Protein AF-A0A4U1IUY9-F1 (afdb_monomer_lite)

Foldseek 3Di:
DDDDDDDDPPPPPPPPQPQVDPAQWDDPFQKIWGWQPDPCSPHPIDIDIHGQDPQQHHWDDQDGRAIDGAGPPWAWDDPQQLWDDDWQKTKDWDDCVSPPPPTTITIHIDRLVVVPFGWDDPPSHIDTD

Secondary structure (DSSP, 8-state):
-------SSSSGGGS--------SEEEETTEEEEES-SS-TTSS--EEEEE--TT--EEEEEETTEEEEEPSS--EE-TT---EEETTEEEEEPPTTTS-TTS-EEEEEEEGGGGT--EEE-SS-EEE-

Radius of gyration: 22.85 Å; chains: 1; bounding box: 76×24×63 Å

Structure (mmCIF, N/CA/C/O backbone):
data_AF-A0A4U1IUY9-F1
#
_entry.id   AF-A0A4U1IUY9-F1
#
loop_
_atom_site.group_PDB
_atom_site.id
_atom_site.type_symbol
_atom_site.label_atom_id
_atom_site.label_alt_id
_atom_site.label_comp_id
_atom_site.label_asym_id
_atom_site.label_entity_id
_atom_site.label_seq_id
_atom_site.pdbx_PDB_ins_code
_atom_site.Cartn_x
_atom_site.Cartn_y
_atom_site.Cartn_z
_atom_site.occupancy
_atom_site.B_iso_or_equiv
_atom_site.auth_seq_id
_atom_site.auth_comp_id
_atom_site.auth_asym_id
_atom_site.auth_atom_id
_atom_site.pdbx_PDB_model_num
ATOM 1 N N . MET A 1 1 ? 58.065 5.344 -44.200 1.00 44.62 1 MET A N 1
ATOM 2 C CA . MET A 1 1 ? 57.766 4.434 -43.071 1.00 44.62 1 MET A CA 1
ATOM 3 C C . MET A 1 1 ? 57.147 5.273 -41.967 1.00 44.62 1 MET A C 1
ATOM 5 O O . MET A 1 1 ? 57.790 6.211 -41.532 1.00 44.62 1 MET A O 1
ATOM 9 N N . GLY A 1 2 ? 55.901 5.008 -41.582 1.00 42.69 2 GLY A N 1
ATOM 10 C CA . GLY A 1 2 ? 55.206 5.775 -40.543 1.00 42.69 2 GLY A CA 1
ATOM 11 C C . GLY A 1 2 ? 53.744 5.359 -40.495 1.00 42.69 2 GLY A C 1
ATOM 12 O O . GLY A 1 2 ? 52.898 6.009 -41.098 1.00 42.69 2 GLY A O 1
ATOM 13 N N . LYS A 1 3 ? 53.472 4.191 -39.903 1.00 48.53 3 LYS A N 1
ATOM 14 C CA . LYS A 1 3 ? 52.115 3.650 -39.790 1.00 48.53 3 LYS A CA 1
ATOM 15 C C . LYS A 1 3 ? 51.424 4.281 -38.583 1.00 48.53 3 LYS A C 1
ATOM 17 O O . LYS A 1 3 ? 51.933 4.240 -37.469 1.00 48.53 3 LYS A O 1
ATOM 22 N N . ILE A 1 4 ? 50.276 4.869 -38.882 1.00 53.94 4 ILE A N 1
ATOM 23 C CA . ILE A 1 4 ? 49.302 5.515 -38.010 1.00 53.94 4 ILE A CA 1
ATOM 24 C C . ILE A 1 4 ? 48.823 4.506 -36.953 1.00 53.94 4 ILE A C 1
ATOM 26 O O . ILE A 1 4 ? 48.218 3.497 -37.301 1.00 53.94 4 ILE A O 1
ATOM 30 N N . PHE A 1 5 ? 49.086 4.775 -35.673 1.00 52.09 5 PHE A N 1
ATOM 31 C CA . PHE A 1 5 ? 48.517 4.047 -34.533 1.00 52.09 5 PHE A CA 1
ATOM 32 C C . PHE A 1 5 ? 47.788 5.048 -33.635 1.00 52.09 5 PHE A C 1
ATOM 34 O O . PHE A 1 5 ? 48.358 5.586 -32.694 1.00 52.09 5 PHE A O 1
ATOM 41 N N . LEU A 1 6 ? 46.534 5.350 -33.968 1.00 51.47 6 LEU A N 1
ATOM 42 C CA . LEU A 1 6 ? 45.667 6.243 -33.191 1.00 51.47 6 LEU A CA 1
ATOM 43 C C . LEU A 1 6 ? 44.203 5.905 -33.511 1.00 51.47 6 LEU A C 1
ATOM 45 O O . LEU A 1 6 ? 43.507 6.672 -34.161 1.00 51.47 6 LEU A O 1
ATOM 49 N N . ALA A 1 7 ? 43.748 4.698 -33.157 1.00 51.44 7 ALA A N 1
ATOM 50 C CA . ALA A 1 7 ? 42.360 4.298 -33.437 1.00 51.44 7 ALA A CA 1
ATOM 51 C C . ALA A 1 7 ? 41.780 3.214 -32.506 1.00 51.44 7 ALA A C 1
ATOM 53 O O . ALA A 1 7 ? 40.806 2.571 -32.875 1.00 51.44 7 ALA A O 1
ATOM 54 N N . ALA A 1 8 ? 42.348 2.973 -31.318 1.00 50.72 8 ALA A N 1
ATOM 55 C CA . ALA A 1 8 ? 41.888 1.870 -30.455 1.00 50.72 8 ALA A CA 1
ATOM 56 C C . ALA A 1 8 ? 41.284 2.294 -29.103 1.00 50.72 8 ALA A C 1
ATOM 58 O O . ALA A 1 8 ? 40.791 1.441 -28.376 1.00 50.72 8 ALA A O 1
ATOM 59 N N . ALA A 1 9 ? 41.283 3.584 -28.749 1.00 49.47 9 ALA A N 1
ATOM 60 C CA . ALA A 1 9 ? 40.832 4.024 -27.421 1.00 49.47 9 ALA A CA 1
ATOM 61 C C . ALA A 1 9 ? 39.372 4.520 -27.365 1.00 49.47 9 ALA A C 1
ATOM 63 O O . ALA A 1 9 ? 38.875 4.808 -26.283 1.00 49.47 9 ALA A O 1
ATOM 64 N N . MET A 1 10 ? 38.668 4.617 -28.500 1.00 49.47 10 MET A N 1
ATOM 65 C CA . MET A 1 10 ? 37.352 5.279 -28.567 1.00 49.47 10 MET A CA 1
ATOM 66 C C . MET A 1 10 ? 36.150 4.325 -28.669 1.00 49.47 10 MET A C 1
ATOM 68 O O . MET A 1 10 ? 35.019 4.786 -28.753 1.00 49.47 10 MET A O 1
ATOM 72 N N . PHE A 1 11 ? 36.369 3.005 -28.635 1.00 48.22 11 PHE A N 1
ATOM 73 C CA . PHE A 1 11 ? 35.287 2.009 -28.723 1.00 48.22 11 PHE A CA 1
ATOM 74 C C . PHE A 1 11 ? 34.811 1.456 -27.366 1.00 48.22 11 PHE A C 1
ATOM 76 O O . PHE A 1 11 ? 33.816 0.743 -27.322 1.00 48.22 11 PHE A O 1
ATOM 83 N N . LEU A 1 12 ? 35.468 1.801 -26.251 1.00 48.66 12 LEU A N 1
ATOM 84 C CA . LEU A 1 12 ? 35.099 1.316 -24.909 1.00 48.66 12 LEU A CA 1
ATOM 85 C C . LEU A 1 12 ? 34.111 2.224 -24.153 1.00 48.66 12 LEU A C 1
ATOM 87 O O . LEU A 1 12 ? 33.659 1.854 -23.075 1.00 48.66 12 LEU A O 1
ATOM 91 N N . ALA A 1 13 ? 33.736 3.378 -24.713 1.00 47.53 13 ALA A N 1
ATOM 92 C CA . ALA A 1 13 ? 32.813 4.327 -24.079 1.00 47.53 13 ALA A CA 1
ATOM 93 C C . ALA A 1 13 ? 31.329 4.120 -24.460 1.00 47.53 13 ALA A C 1
ATOM 95 O O . ALA A 1 13 ? 30.488 4.933 -24.091 1.00 47.53 13 ALA A O 1
ATOM 96 N N . LEU A 1 14 ? 31.000 3.054 -25.204 1.00 48.00 14 LEU A N 1
ATOM 97 C CA . LEU A 1 14 ? 29.634 2.747 -25.662 1.00 48.00 14 LEU A CA 1
ATOM 98 C C . LEU A 1 14 ? 28.986 1.555 -24.947 1.00 48.00 14 LEU A C 1
ATOM 100 O O . LEU A 1 14 ? 27.874 1.172 -25.306 1.00 48.00 14 LEU A O 1
ATOM 104 N N . ASN A 1 15 ? 29.608 1.014 -23.894 1.00 48.06 15 ASN A N 1
ATOM 105 C CA . ASN A 1 15 ? 28.834 0.303 -22.876 1.00 48.06 15 ASN A CA 1
ATOM 106 C C . ASN A 1 15 ? 28.079 1.368 -22.087 1.00 48.06 15 ASN A C 1
ATOM 108 O O . ASN A 1 15 ? 28.497 1.768 -21.002 1.00 48.06 15 ASN A O 1
ATOM 112 N N . GLY A 1 16 ? 27.025 1.900 -22.713 1.00 47.78 16 GLY A N 1
ATOM 113 C CA . GLY A 1 16 ? 26.058 2.750 -22.052 1.00 47.78 16 GLY A CA 1
ATOM 114 C C . GLY A 1 16 ? 25.713 2.094 -20.730 1.00 47.78 16 GLY A C 1
ATOM 115 O O . GLY A 1 16 ? 25.500 0.883 -20.685 1.00 47.78 16 GLY A O 1
ATOM 116 N N . CYS A 1 17 ? 25.758 2.883 -19.662 1.00 53.34 17 CYS A N 1
ATOM 117 C CA . CYS A 1 17 ? 25.292 2.477 -18.351 1.00 53.34 17 CYS A CA 1
ATOM 118 C C . CYS A 1 17 ? 23.907 1.852 -18.541 1.00 53.34 17 CYS A C 1
ATOM 120 O O . CYS A 1 17 ? 22.939 2.573 -18.786 1.00 53.34 17 CYS A O 1
ATOM 122 N N . GLY A 1 18 ? 23.850 0.518 -18.555 1.00 50.97 18 GLY A N 1
ATOM 123 C CA . GLY A 1 18 ? 22.636 -0.238 -18.800 1.00 50.97 18 GLY A CA 1
ATOM 124 C C . GLY A 1 18 ? 21.700 0.063 -17.654 1.00 50.97 18 GLY A C 1
ATOM 125 O O . GLY A 1 18 ? 21.878 -0.442 -16.551 1.00 50.97 18 GLY A O 1
ATOM 126 N N . ASN A 1 19 ? 20.767 0.976 -17.886 1.00 54.16 19 ASN A N 1
ATOM 127 C CA . ASN A 1 19 ? 19.711 1.252 -16.940 1.00 54.16 19 ASN A CA 1
ATOM 128 C C . ASN A 1 19 ? 18.706 0.117 -17.143 1.00 54.16 19 ASN A C 1
ATOM 130 O O . ASN A 1 19 ? 17.900 0.167 -18.066 1.00 54.16 19 ASN A O 1
ATOM 134 N N . GLU A 1 20 ? 18.828 -0.952 -16.354 1.00 60.00 20 GLU A N 1
ATOM 135 C CA . GLU A 1 20 ? 17.983 -2.155 -16.458 1.00 60.00 20 GLU A CA 1
ATOM 136 C C . GLU A 1 20 ? 16.505 -1.888 -16.125 1.00 60.00 20 GLU A C 1
ATOM 138 O O . GLU A 1 20 ? 15.674 -2.784 -16.227 1.00 60.00 20 GLU A O 1
ATOM 143 N N . CYS A 1 21 ? 16.153 -0.654 -15.765 1.00 70.81 21 CYS A N 1
ATOM 144 C CA . CYS A 1 21 ? 14.815 -0.290 -15.344 1.00 70.81 21 CYS A CA 1
ATOM 145 C C . CYS A 1 21 ? 14.155 0.734 -16.255 1.00 70.81 21 CYS A C 1
ATOM 147 O O . CYS A 1 21 ? 14.496 1.919 -16.245 1.00 70.81 21 CYS A O 1
ATOM 149 N N . SER A 1 22 ? 13.152 0.269 -16.990 1.00 77.56 22 SER A N 1
ATOM 150 C CA . SER A 1 22 ? 12.295 1.076 -17.857 1.00 77.56 22 SER A CA 1
ATOM 151 C C . SER A 1 22 ? 11.024 1.593 -17.174 1.00 77.56 22 SER A C 1
ATOM 153 O O . SER A 1 22 ? 10.264 2.313 -17.813 1.00 77.56 22 SER A O 1
ATOM 155 N N . PHE A 1 23 ? 10.778 1.239 -15.909 1.00 84.69 23 PHE A N 1
ATOM 156 C CA . PHE A 1 23 ? 9.546 1.556 -15.178 1.00 84.69 23 PHE A CA 1
ATOM 157 C C . PHE A 1 23 ? 9.834 2.223 -13.825 1.00 84.69 23 PHE A C 1
ATOM 159 O O . PHE A 1 23 ? 10.945 2.128 -13.299 1.00 84.69 23 PHE A O 1
ATOM 166 N N . LYS A 1 24 ? 8.830 2.921 -13.275 1.00 86.19 24 LYS A N 1
ATOM 167 C CA . LYS A 1 24 ? 8.866 3.484 -11.915 1.00 86.19 24 LYS A CA 1
ATOM 168 C C . LYS A 1 24 ? 8.326 2.466 -10.913 1.00 86.19 24 LYS A C 1
ATOM 170 O O . LYS A 1 24 ? 9.059 2.037 -10.032 1.00 86.19 24 LYS A O 1
ATOM 175 N N . GLU A 1 25 ? 7.077 2.063 -11.099 1.00 91.12 25 GLU A N 1
ATOM 176 C CA . GLU A 1 25 ? 6.350 1.067 -10.309 1.00 91.12 25 GLU A CA 1
ATOM 177 C C . GLU A 1 25 ? 5.516 0.218 -11.278 1.00 91.12 25 GLU A C 1
ATOM 179 O O . GLU A 1 25 ? 4.998 0.766 -12.255 1.00 91.12 25 GLU A O 1
ATOM 184 N N . GLN A 1 26 ? 5.405 -1.087 -11.033 1.00 94.38 26 GLN A N 1
ATOM 185 C CA . GLN A 1 26 ? 4.538 -1.994 -11.795 1.00 94.38 26 GLN A CA 1
ATOM 186 C C . GLN A 1 26 ? 4.122 -3.208 -10.956 1.00 94.38 26 GLN A C 1
ATOM 188 O O . GLN A 1 26 ? 4.774 -3.538 -9.957 1.00 94.38 26 GLN A O 1
ATOM 193 N N . CYS A 1 27 ? 3.081 -3.910 -11.400 1.00 96.50 27 CYS A N 1
ATOM 194 C CA . CYS A 1 27 ? 2.728 -5.223 -10.862 1.00 96.50 27 CYS A CA 1
ATOM 195 C C . CYS A 1 27 ? 3.301 -6.363 -11.718 1.00 96.50 27 CYS A C 1
ATOM 197 O O . CYS A 1 27 ? 2.995 -6.490 -12.902 1.00 96.50 27 CYS A O 1
ATOM 199 N N . ASN A 1 28 ? 4.077 -7.258 -11.101 1.00 95.75 28 ASN A N 1
ATOM 200 C CA . ASN A 1 28 ? 4.511 -8.522 -11.699 1.00 95.75 28 ASN A CA 1
ATOM 201 C C . ASN A 1 28 ? 3.779 -9.686 -11.018 1.00 95.75 28 ASN A C 1
ATOM 203 O O . ASN A 1 28 ? 4.218 -10.235 -10.003 1.00 95.75 28 ASN A O 1
ATOM 207 N N . GLY A 1 29 ? 2.594 -10.017 -11.534 1.00 95.44 29 GLY A N 1
ATOM 208 C CA . GLY A 1 29 ? 1.665 -10.897 -10.828 1.00 95.44 29 GLY A CA 1
ATOM 209 C C . GLY A 1 29 ? 1.214 -10.245 -9.520 1.00 95.44 29 GLY A C 1
ATOM 210 O O . GLY A 1 29 ? 0.638 -9.164 -9.547 1.00 95.44 29 GLY A O 1
ATOM 211 N N . ASN A 1 30 ? 1.500 -10.888 -8.383 1.00 96.56 30 ASN A N 1
ATOM 212 C CA . ASN A 1 30 ? 1.172 -10.361 -7.053 1.00 96.56 30 ASN A CA 1
ATOM 213 C C . ASN A 1 30 ? 2.366 -9.720 -6.323 1.00 96.56 30 ASN A C 1
ATOM 215 O O . ASN A 1 30 ? 2.411 -9.679 -5.095 1.00 96.56 30 ASN A O 1
ATOM 219 N N . VAL A 1 31 ? 3.377 -9.287 -7.073 1.00 97.06 31 VAL A N 1
ATOM 220 C CA . VAL A 1 31 ? 4.585 -8.651 -6.543 1.00 97.06 31 VAL A CA 1
ATOM 221 C C . VAL A 1 31 ? 4.623 -7.210 -7.033 1.00 97.06 31 VAL A C 1
ATOM 223 O O . VAL A 1 31 ? 4.555 -6.968 -8.238 1.00 97.06 31 VAL A O 1
ATOM 226 N N . LEU A 1 32 ? 4.752 -6.270 -6.098 1.00 95.75 32 LEU A N 1
ATOM 227 C CA . LEU A 1 32 ? 5.041 -4.874 -6.390 1.00 95.75 32 LEU A CA 1
ATOM 228 C C . LEU A 1 32 ? 6.523 -4.741 -6.734 1.00 95.75 32 LEU A C 1
ATOM 230 O O . LEU A 1 32 ? 7.389 -5.054 -5.915 1.00 95.75 32 LEU A O 1
ATOM 234 N N . GLU A 1 33 ? 6.814 -4.257 -7.935 1.00 93.56 33 GLU A N 1
ATOM 235 C CA . GLU A 1 33 ? 8.169 -3.941 -8.364 1.00 93.56 33 GLU A CA 1
ATOM 236 C C . GLU A 1 33 ? 8.333 -2.427 -8.456 1.00 93.56 33 GLU A C 1
ATOM 238 O O . GLU A 1 33 ? 7.617 -1.758 -9.200 1.00 93.56 33 GLU A O 1
ATOM 243 N N . ILE A 1 34 ? 9.301 -1.883 -7.724 1.00 90.06 34 ILE A N 1
ATOM 244 C CA . ILE A 1 34 ? 9.667 -0.467 -7.776 1.00 90.06 34 ILE A CA 1
ATOM 245 C C . ILE A 1 34 ? 11.080 -0.380 -8.318 1.00 90.06 34 ILE A C 1
ATOM 247 O O . ILE A 1 34 ? 11.984 -1.037 -7.797 1.00 90.06 34 ILE A O 1
ATOM 251 N N . CYS A 1 35 ? 11.301 0.449 -9.336 1.00 85.56 35 CYS A N 1
ATOM 252 C CA . CYS A 1 35 ? 12.652 0.747 -9.763 1.00 85.56 35 CYS A CA 1
ATOM 253 C C . CYS A 1 35 ? 13.092 2.179 -9.481 1.00 85.56 35 CYS A C 1
ATOM 255 O O . CYS A 1 35 ? 12.414 3.167 -9.758 1.00 85.56 35 CYS A O 1
ATOM 257 N N . GLY A 1 36 ? 14.317 2.266 -8.966 1.00 72.75 36 GLY A N 1
ATOM 258 C CA . GLY A 1 36 ? 14.980 3.505 -8.616 1.00 72.75 36 GLY A CA 1
ATOM 259 C C . GLY A 1 36 ? 15.050 3.731 -7.115 1.00 72.75 36 GLY A C 1
ATOM 260 O O . GLY A 1 36 ? 15.683 4.695 -6.725 1.00 72.75 36 GLY A O 1
ATOM 261 N N . GLU A 1 37 ? 14.482 2.882 -6.255 1.00 60.22 37 GLU A N 1
ATOM 262 C CA . GLU A 1 37 ? 14.669 3.031 -4.805 1.00 60.22 37 GLU A CA 1
ATOM 263 C C . GLU A 1 37 ? 16.147 2.879 -4.395 1.00 60.22 37 GLU A C 1
ATOM 265 O O . GLU A 1 37 ? 16.820 1.909 -4.746 1.00 60.22 37 GLU A O 1
ATOM 270 N N . GLY A 1 38 ? 16.662 3.871 -3.659 1.00 53.88 38 GLY A N 1
ATOM 271 C CA . GLY A 1 38 ? 18.048 3.944 -3.187 1.00 53.88 38 GLY A CA 1
ATOM 272 C C . GLY A 1 38 ? 18.597 5.382 -3.160 1.00 53.88 38 GLY A C 1
ATOM 273 O O . GLY A 1 38 ? 18.063 6.258 -3.843 1.00 53.88 38 GLY A O 1
ATOM 274 N N . PRO A 1 39 ? 19.657 5.659 -2.375 1.00 51.41 39 PRO A N 1
ATOM 275 C CA . PRO A 1 39 ? 20.241 7.00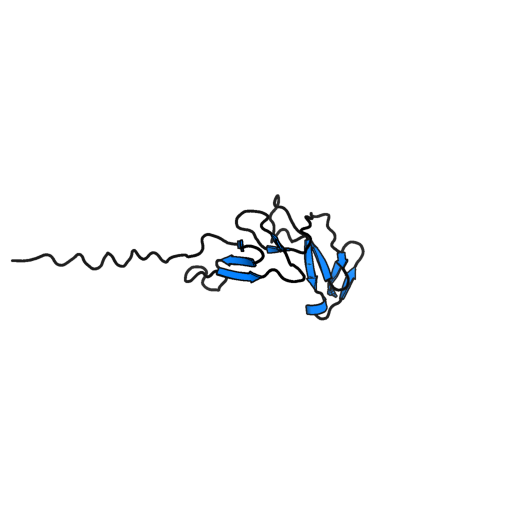1 -2.253 1.00 51.41 39 PRO A CA 1
ATOM 276 C C . PRO A 1 39 ? 20.903 7.511 -3.550 1.00 51.41 39 PRO A C 1
ATOM 278 O O . PRO A 1 39 ? 20.993 8.720 -3.744 1.00 51.41 39 PRO A O 1
ATOM 281 N N . ASP A 1 40 ? 21.295 6.613 -4.463 1.00 49.59 40 ASP A N 1
ATOM 282 C CA . ASP A 1 40 ? 22.001 6.918 -5.716 1.00 49.59 40 ASP A CA 1
ATOM 283 C C . ASP A 1 40 ? 21.112 6.683 -6.951 1.00 49.59 40 ASP A C 1
ATOM 285 O O . ASP A 1 40 ? 21.396 5.856 -7.815 1.00 49.59 40 ASP A O 1
ATOM 289 N N . GLN A 1 41 ? 20.031 7.458 -7.070 1.00 54.84 41 GLN A N 1
ATOM 290 C CA . GLN A 1 41 ? 19.032 7.416 -8.161 1.00 54.84 41 GLN A CA 1
ATOM 291 C C . GLN A 1 41 ? 19.597 7.498 -9.601 1.00 54.84 41 GLN A C 1
ATOM 293 O O . GLN A 1 41 ? 18.835 7.360 -10.560 1.00 54.84 41 GLN A O 1
ATOM 298 N N . VAL A 1 42 ? 20.900 7.741 -9.776 1.00 57.31 42 VAL A N 1
ATOM 299 C CA . VAL A 1 42 ? 21.572 7.981 -11.064 1.00 57.31 42 VAL A CA 1
ATOM 300 C C . VAL A 1 42 ? 22.561 6.863 -11.438 1.00 57.31 42 VAL A C 1
ATOM 302 O O . VAL A 1 42 ? 22.877 6.708 -12.616 1.00 57.31 42 VAL A O 1
ATOM 305 N N . VAL A 1 43 ? 23.034 6.046 -10.486 1.00 54.12 43 VAL A N 1
ATOM 306 C CA . VAL A 1 43 ? 24.041 4.996 -10.733 1.00 54.12 43 VAL A CA 1
ATOM 307 C C . VAL A 1 43 ? 23.640 3.729 -9.972 1.00 54.12 43 VAL A C 1
ATOM 309 O O . VAL A 1 43 ? 23.469 3.773 -8.763 1.00 54.12 43 VAL A O 1
ATOM 312 N N . ASN A 1 44 ? 23.516 2.590 -10.666 1.00 59.44 44 ASN A N 1
ATOM 313 C CA . ASN A 1 44 ? 23.082 1.294 -10.104 1.00 59.44 44 ASN A CA 1
ATOM 314 C C . ASN A 1 44 ? 21.623 1.239 -9.619 1.00 59.44 44 ASN A C 1
ATOM 316 O O . ASN A 1 44 ? 21.342 0.685 -8.555 1.00 59.44 44 ASN A O 1
ATOM 320 N N . ARG A 1 45 ? 20.686 1.770 -10.414 1.00 65.56 45 ARG A N 1
ATOM 321 C CA . ARG A 1 45 ? 19.253 1.525 -10.197 1.00 65.56 45 ARG A CA 1
ATOM 322 C C . ARG A 1 45 ? 18.981 0.018 -10.184 1.00 65.56 45 ARG A C 1
ATOM 324 O O . ARG A 1 45 ? 19.438 -0.692 -11.075 1.00 65.56 45 ARG A O 1
ATOM 331 N N . LYS A 1 46 ? 18.261 -0.453 -9.168 1.00 76.88 46 LYS A N 1
ATOM 332 C CA . LYS A 1 46 ? 17.845 -1.852 -9.014 1.00 76.88 46 LYS A CA 1
ATOM 333 C C . LYS A 1 46 ? 16.333 -1.922 -8.879 1.00 76.88 46 LYS A C 1
ATOM 335 O O . LYS A 1 46 ? 15.717 -0.983 -8.373 1.00 76.88 46 LYS A O 1
ATOM 340 N N . VAL A 1 47 ? 15.776 -3.048 -9.308 1.00 86.38 47 VAL A N 1
ATOM 341 C CA . VAL A 1 47 ? 14.393 -3.408 -9.004 1.00 86.38 47 VAL A CA 1
ATOM 342 C C . VAL A 1 47 ? 14.332 -3.869 -7.549 1.00 86.38 47 VAL A C 1
ATOM 344 O O . VAL A 1 47 ? 15.083 -4.755 -7.138 1.00 86.38 47 VAL A O 1
ATOM 347 N N . SER A 1 48 ? 13.460 -3.230 -6.779 1.00 88.75 48 SER A N 1
ATOM 348 C CA . SER A 1 48 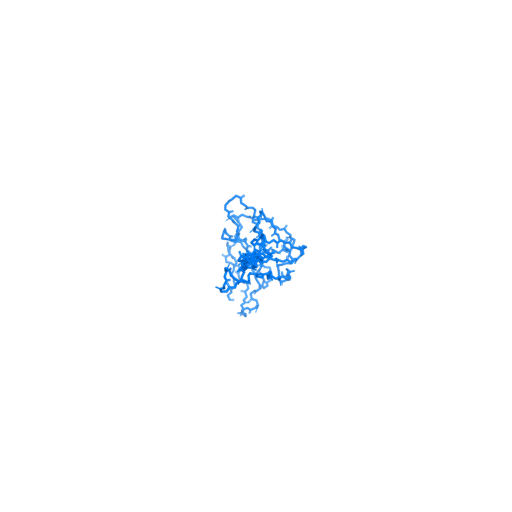? 13.014 -3.674 -5.464 1.00 88.75 48 SER A CA 1
ATOM 349 C C . SER A 1 48 ? 11.702 -4.423 -5.659 1.00 88.75 48 SER A C 1
ATOM 351 O O . SER A 1 48 ? 10.779 -3.884 -6.268 1.00 88.75 48 SER A O 1
ATOM 353 N N . SER A 1 49 ? 11.633 -5.667 -5.192 1.00 92.81 49 SER A N 1
ATOM 354 C CA . SER A 1 49 ? 10.456 -6.525 -5.335 1.00 92.81 49 SER A CA 1
ATOM 355 C C . SER A 1 49 ? 9.875 -6.823 -3.960 1.00 92.81 49 SER A C 1
ATOM 357 O O . SER A 1 49 ? 10.549 -7.427 -3.123 1.00 92.81 49 SER A O 1
ATOM 359 N N . THR A 1 50 ? 8.615 -6.453 -3.758 1.00 95.00 50 THR A N 1
ATOM 360 C CA . THR A 1 50 ? 7.877 -6.671 -2.511 1.00 95.00 50 THR A CA 1
ATOM 361 C C . THR A 1 50 ? 6.605 -7.459 -2.820 1.00 95.00 50 THR A C 1
ATOM 363 O O . THR A 1 50 ? 5.728 -6.940 -3.512 1.00 95.00 50 THR A O 1
ATOM 366 N N . PRO A 1 51 ? 6.478 -8.715 -2.359 1.00 97.50 51 PRO A N 1
ATOM 367 C CA . PRO A 1 51 ? 5.228 -9.459 -2.474 1.00 97.50 51 PRO A CA 1
ATOM 368 C C . PRO A 1 51 ? 4.079 -8.717 -1.784 1.00 97.50 51 PRO A C 1
ATOM 370 O O . PRO A 1 51 ? 4.250 -8.202 -0.680 1.00 97.50 51 PRO A O 1
ATOM 373 N N . CYS A 1 52 ? 2.909 -8.676 -2.420 1.00 97.31 52 CYS A N 1
ATOM 374 C CA . CYS A 1 52 ? 1.695 -8.207 -1.768 1.00 97.31 52 CYS A CA 1
ATOM 375 C C . CYS A 1 52 ? 1.144 -9.328 -0.879 1.00 97.31 52 CYS A C 1
ATOM 377 O O . CYS A 1 52 ? 0.738 -10.387 -1.356 1.00 97.31 52 CYS A O 1
ATOM 379 N N . GLU A 1 53 ? 1.167 -9.098 0.428 1.00 95.94 53 GLU A N 1
ATOM 380 C CA . GLU A 1 53 ? 0.751 -10.040 1.468 1.00 95.94 53 GLU A CA 1
ATOM 381 C C . GLU A 1 53 ? -0.262 -9.370 2.402 1.00 95.94 53 GLU A C 1
ATOM 383 O O . GLU A 1 53 ? -0.522 -8.167 2.306 1.00 95.94 53 GLU A O 1
ATOM 388 N N . ALA A 1 54 ? -0.853 -10.139 3.318 1.00 92.75 54 ALA A N 1
ATOM 389 C CA . ALA A 1 54 ? -1.800 -9.599 4.284 1.00 92.75 54 ALA A CA 1
ATOM 390 C C . ALA A 1 54 ? -1.194 -8.398 5.048 1.00 92.75 54 ALA A C 1
ATOM 392 O O . ALA A 1 54 ? -0.037 -8.458 5.463 1.00 92.75 54 ALA A O 1
ATOM 393 N N . PRO A 1 55 ? -1.956 -7.305 5.238 1.00 93.31 55 PRO A N 1
ATOM 394 C CA . PRO A 1 55 ? -3.386 -7.176 4.945 1.00 93.31 55 PRO A CA 1
ATOM 395 C C . PRO A 1 55 ? -3.711 -6.617 3.537 1.00 93.31 55 PRO A C 1
ATOM 397 O O . PRO A 1 55 ? -4.880 -6.372 3.235 1.00 93.31 55 PRO A O 1
ATOM 400 N N . ASN A 1 56 ? -2.709 -6.413 2.671 1.00 96.06 56 ASN A N 1
ATOM 401 C CA . ASN A 1 56 ? -2.851 -5.879 1.311 1.00 96.06 56 ASN A CA 1
ATOM 402 C C . ASN A 1 56 ? -2.373 -6.899 0.270 1.00 96.06 56 ASN A C 1
ATOM 404 O O . ASN A 1 56 ? -1.273 -6.810 -0.265 1.00 96.06 56 ASN A O 1
ATOM 408 N N . GLU A 1 57 ? -3.210 -7.895 0.009 1.00 96.25 57 GLU A N 1
ATOM 409 C CA . GLU A 1 57 ? -2.827 -9.110 -0.714 1.00 96.25 57 GLU A CA 1
ATOM 410 C C . GLU A 1 57 ? -2.885 -8.990 -2.241 1.00 96.25 57 GLU A C 1
ATOM 412 O O . GLU A 1 57 ? -2.575 -9.968 -2.911 1.00 96.25 57 GLU A O 1
ATOM 417 N N . VAL A 1 58 ? -3.307 -7.852 -2.804 1.00 97.12 58 VAL A N 1
ATOM 418 C CA . VAL A 1 58 ? -3.507 -7.690 -4.254 1.00 97.12 58 VAL A CA 1
ATOM 419 C C . VAL A 1 58 ? -2.629 -6.569 -4.785 1.00 97.12 58 VAL A C 1
ATOM 421 O O . VAL A 1 58 ? -2.780 -5.424 -4.371 1.00 97.12 58 VAL A O 1
ATOM 424 N N . CYS A 1 59 ? -1.749 -6.861 -5.740 1.00 97.19 59 CYS A N 1
ATOM 425 C CA . CYS A 1 59 ? -1.068 -5.805 -6.490 1.00 97.19 59 CYS A CA 1
ATOM 426 C C . CYS A 1 59 ? -2.027 -5.169 -7.504 1.00 97.19 59 CYS A C 1
ATOM 428 O O . CYS A 1 59 ? -2.600 -5.873 -8.336 1.00 97.19 59 CYS A O 1
ATOM 430 N N . VAL A 1 60 ? -2.183 -3.845 -7.453 1.00 96.06 60 VAL A N 1
ATOM 431 C CA . VAL A 1 60 ? -3.012 -3.072 -8.387 1.00 96.06 60 VAL A CA 1
ATOM 432 C C . VAL A 1 60 ? -2.175 -2.044 -9.140 1.00 96.06 60 VAL A C 1
ATOM 434 O O . VAL A 1 60 ? -1.296 -1.402 -8.566 1.00 96.06 60 VAL A O 1
ATOM 437 N N . GLU A 1 61 ? -2.493 -1.855 -10.420 1.00 94.44 61 GLU A N 1
ATOM 438 C CA . GLU A 1 61 ? -1.840 -0.89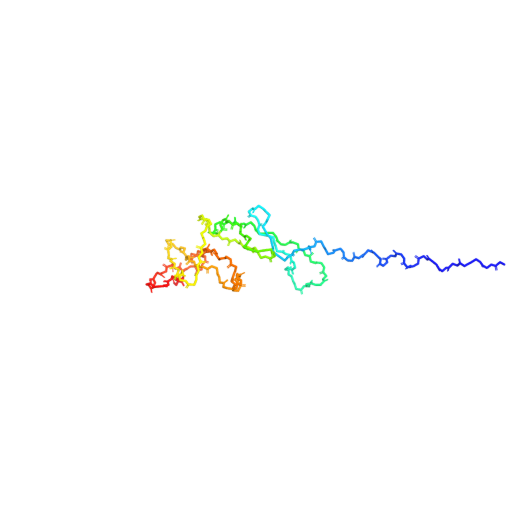1 -11.311 1.00 94.44 61 GLU A CA 1
ATOM 439 C C . GLU A 1 61 ? -2.906 0.028 -11.933 1.00 94.44 61 GLU A C 1
ATOM 441 O O . GLU A 1 61 ? -3.418 -0.246 -13.020 1.00 94.44 61 GLU A O 1
ATOM 446 N N . PRO A 1 62 ? -3.341 1.091 -11.230 1.00 90.75 62 PRO A N 1
ATOM 447 C CA . PRO A 1 62 ? -4.439 1.930 -11.711 1.00 90.75 62 PRO A CA 1
ATOM 448 C C . PRO A 1 62 ? -4.068 2.813 -12.912 1.00 90.75 62 PRO A C 1
ATOM 450 O O . PRO A 1 62 ? -4.957 3.335 -13.583 1.00 90.75 62 PRO A O 1
ATOM 453 N N . THR A 1 63 ? -2.775 3.016 -13.170 1.00 90.44 63 THR A N 1
ATOM 454 C CA . THR A 1 63 ? -2.246 3.661 -14.377 1.00 90.44 63 THR A CA 1
ATOM 455 C C . THR A 1 63 ? -0.810 3.200 -14.609 1.00 90.44 63 THR A C 1
ATOM 457 O O . THR A 1 63 ? -0.123 2.810 -13.668 1.00 90.44 63 THR A O 1
ATOM 460 N N . GLU A 1 64 ? -0.334 3.307 -15.849 1.00 88.38 64 GLU A N 1
ATOM 461 C CA . GLU A 1 64 ? 1.054 3.002 -16.204 1.00 88.38 64 GLU A CA 1
ATOM 462 C C . GLU A 1 64 ? 2.038 3.761 -15.296 1.00 88.38 64 GLU A C 1
ATOM 464 O O . GLU A 1 64 ? 1.957 4.986 -15.149 1.00 88.38 64 GLU A O 1
ATOM 469 N N . GLY A 1 65 ? 2.972 3.026 -14.687 1.00 87.50 65 GLY A N 1
ATOM 470 C CA . GLY A 1 65 ? 4.014 3.586 -13.825 1.00 87.50 65 GLY A CA 1
ATOM 471 C C . GLY A 1 65 ? 3.579 3.914 -12.393 1.00 87.50 65 GLY A C 1
ATOM 472 O O . GLY A 1 65 ? 4.358 4.549 -11.675 1.00 87.50 65 GLY A O 1
ATOM 473 N N . LEU A 1 66 ? 2.374 3.503 -11.988 1.00 90.25 66 LEU A N 1
ATOM 474 C CA . LEU A 1 66 ? 1.886 3.546 -10.613 1.00 90.25 66 LEU A CA 1
ATOM 475 C C . LEU A 1 66 ? 1.333 2.174 -10.230 1.00 90.25 66 LEU A C 1
ATOM 477 O O . LEU A 1 66 ? 0.306 1.756 -10.759 1.00 90.25 66 LEU A O 1
ATOM 481 N N . ALA A 1 67 ? 1.963 1.529 -9.255 1.00 93.88 67 ALA A N 1
ATOM 482 C CA . ALA A 1 67 ? 1.496 0.268 -8.698 1.00 93.88 67 ALA A CA 1
ATOM 483 C C . ALA A 1 67 ? 1.637 0.261 -7.176 1.00 93.88 67 ALA A C 1
ATOM 485 O O . ALA A 1 67 ? 2.539 0.888 -6.621 1.00 93.88 67 ALA A O 1
ATOM 486 N N . TYR A 1 68 ? 0.742 -0.444 -6.489 1.00 94.88 68 TYR A N 1
ATOM 487 C CA . TYR A 1 68 ? 0.812 -0.632 -5.039 1.00 94.88 68 TYR A CA 1
ATOM 488 C C . TYR A 1 68 ? 0.029 -1.869 -4.596 1.00 94.88 68 TYR A C 1
ATOM 490 O O . TYR A 1 68 ? -0.793 -2.402 -5.339 1.00 94.88 68 TYR A O 1
ATOM 498 N N . CYS A 1 69 ? 0.270 -2.318 -3.364 1.00 96.50 69 CYS A N 1
ATOM 499 C CA . CYS A 1 69 ? -0.511 -3.388 -2.753 1.00 96.50 69 CYS A CA 1
ATOM 500 C C . CYS A 1 69 ? -1.804 -2.824 -2.141 1.00 96.50 69 CYS A C 1
ATOM 502 O O . CYS A 1 69 ? -1.764 -1.928 -1.296 1.00 96.50 69 CYS A O 1
ATOM 504 N N . ALA A 1 70 ? -2.943 -3.367 -2.557 1.00 96.56 70 ALA A N 1
ATOM 505 C CA . ALA A 1 70 ? -4.281 -3.068 -2.072 1.00 96.56 70 ALA A CA 1
ATOM 506 C C . ALA A 1 70 ? -4.902 -4.280 -1.367 1.00 96.56 70 ALA A C 1
ATOM 508 O O . ALA A 1 70 ? -4.440 -5.418 -1.481 1.00 96.56 70 ALA A O 1
ATOM 509 N N . ARG A 1 71 ? -5.967 -4.030 -0.610 1.00 95.75 71 ARG A N 1
ATOM 510 C CA . ARG A 1 71 ? -6.685 -5.065 0.131 1.00 95.75 71 ARG A CA 1
ATOM 511 C C . ARG A 1 71 ? -7.496 -5.965 -0.807 1.00 95.75 71 ARG A C 1
ATOM 513 O O . ARG A 1 71 ? -8.113 -5.480 -1.753 1.00 95.75 71 ARG A O 1
ATOM 520 N N . ALA A 1 72 ? -7.557 -7.260 -0.488 1.00 93.06 72 ALA A N 1
ATOM 521 C CA . ALA A 1 72 ? -8.483 -8.202 -1.113 1.00 93.06 72 ALA A CA 1
ATOM 522 C C . ALA A 1 72 ? -9.890 -8.158 -0.461 1.00 93.06 72 ALA A C 1
ATOM 524 O O . ALA A 1 72 ? -9.998 -8.038 0.762 1.00 93.06 72 ALA A O 1
ATOM 525 N N . PRO A 1 73 ? -10.982 -8.330 -1.232 1.00 92.25 73 PRO A N 1
ATOM 526 C CA . PRO A 1 73 ? -11.018 -8.261 -2.691 1.00 92.25 73 PRO A CA 1
ATOM 527 C C . PRO A 1 73 ? -10.743 -6.831 -3.174 1.00 92.25 73 PRO A C 1
ATOM 529 O O . PRO A 1 73 ? -11.058 -5.868 -2.471 1.00 92.25 73 PRO A O 1
ATOM 532 N N . GLU A 1 74 ? -10.200 -6.704 -4.387 1.00 91.19 74 GLU A N 1
ATOM 533 C CA . GLU A 1 74 ? -9.949 -5.407 -5.019 1.00 91.19 74 GLU A CA 1
ATOM 534 C C . GLU A 1 74 ? -11.231 -4.562 -5.011 1.00 91.19 74 GLU A C 1
ATOM 536 O O . GLU A 1 74 ? -12.224 -4.884 -5.666 1.00 91.19 74 GLU A O 1
ATOM 541 N N . THR A 1 75 ? -11.217 -3.497 -4.211 1.00 93.25 75 THR A N 1
ATOM 542 C CA . THR A 1 75 ? -12.380 -2.638 -3.988 1.00 93.25 75 THR A CA 1
ATOM 543 C C . THR A 1 75 ? -11.995 -1.207 -4.303 1.00 93.25 75 THR A C 1
ATOM 545 O O . THR A 1 75 ? -11.142 -0.634 -3.625 1.00 93.25 75 THR A O 1
ATOM 548 N N . THR A 1 76 ? -12.619 -0.620 -5.324 1.00 93.19 76 THR A N 1
ATOM 549 C CA . THR A 1 76 ? -12.424 0.796 -5.650 1.00 93.19 76 THR A CA 1
ATOM 550 C C . THR A 1 76 ? -13.099 1.699 -4.622 1.00 93.19 76 THR A C 1
ATOM 552 O O . THR A 1 76 ? -14.168 1.366 -4.110 1.00 93.19 76 THR A O 1
ATOM 555 N N . CYS A 1 77 ? -12.522 2.866 -4.363 1.00 92.94 77 CYS A N 1
ATOM 556 C CA . CYS A 1 77 ? -13.035 3.856 -3.416 1.00 92.94 77 CYS A CA 1
ATOM 557 C C . CYS A 1 77 ? -12.814 5.287 -3.929 1.00 92.94 77 CYS A C 1
ATOM 559 O O . CYS A 1 77 ? -12.073 5.512 -4.888 1.00 92.94 77 CYS A O 1
ATOM 561 N N . ASP A 1 78 ? -13.446 6.267 -3.286 1.00 90.38 78 ASP A N 1
ATOM 562 C CA . ASP A 1 78 ? -13.278 7.686 -3.595 1.00 90.38 78 ASP A CA 1
ATOM 563 C C . ASP A 1 78 ? -13.142 8.547 -2.320 1.00 90.38 78 ASP A C 1
ATOM 565 O O . ASP A 1 78 ? -12.861 8.034 -1.239 1.00 90.38 78 ASP A O 1
ATOM 569 N N . ASP A 1 79 ? -13.287 9.873 -2.450 1.00 85.81 79 ASP A N 1
ATOM 570 C CA . ASP A 1 79 ? -13.147 10.826 -1.337 1.00 85.81 79 ASP A CA 1
ATOM 571 C C . ASP A 1 79 ? -14.303 10.728 -0.328 1.00 85.81 79 ASP A C 1
ATOM 573 O O . ASP A 1 79 ? -14.216 11.319 0.742 1.00 85.81 79 ASP A O 1
ATOM 577 N N . THR A 1 80 ? -15.371 9.996 -0.657 1.00 87.88 80 THR A N 1
ATOM 578 C CA . THR A 1 80 ? -16.496 9.711 0.244 1.00 87.88 80 THR A CA 1
ATOM 579 C C . THR A 1 80 ? -16.276 8.444 1.069 1.00 87.88 80 THR A C 1
ATOM 581 O O . THR A 1 80 ? -17.084 8.121 1.937 1.00 87.88 80 THR A O 1
ATOM 584 N N . PHE A 1 81 ? -15.187 7.706 0.816 1.00 89.06 81 PHE A N 1
ATOM 585 C CA . PHE A 1 81 ? -14.813 6.565 1.638 1.00 89.06 81 PHE A CA 1
ATOM 586 C C . PHE A 1 81 ? -14.164 7.046 2.937 1.00 89.06 81 PHE A C 1
ATOM 588 O O . PHE A 1 81 ? -12.962 7.304 3.018 1.00 89.06 81 PHE A O 1
ATOM 595 N N . ASP A 1 82 ? -14.996 7.103 3.962 1.00 83.44 82 ASP A N 1
ATOM 596 C CA . ASP A 1 82 ? -14.698 7.606 5.301 1.00 83.44 82 ASP A CA 1
ATOM 597 C C . ASP A 1 82 ? -13.727 6.713 6.110 1.00 83.44 82 ASP A C 1
ATOM 599 O O . ASP A 1 82 ? -13.172 7.117 7.130 1.00 83.44 82 ASP A O 1
ATOM 603 N N . GLY A 1 83 ? -13.413 5.512 5.618 1.00 88.69 83 GLY A N 1
ATOM 604 C CA . GLY A 1 83 ? -12.625 4.525 6.355 1.00 88.69 83 GLY A CA 1
ATOM 605 C C . GLY A 1 83 ? -13.478 3.738 7.347 1.00 88.69 83 GLY A C 1
ATOM 606 O O . GLY A 1 83 ? -14.575 4.146 7.714 1.00 88.69 83 GLY A O 1
ATOM 607 N N . ALA A 1 84 ? -12.993 2.566 7.741 1.00 93.25 84 ALA A N 1
ATOM 608 C CA . ALA A 1 84 ? -13.720 1.662 8.630 1.00 93.25 84 ALA A CA 1
ATOM 609 C C . ALA A 1 84 ? -12.754 0.745 9.377 1.00 93.25 84 ALA A C 1
ATOM 611 O O . ALA A 1 84 ? -11.658 0.470 8.882 1.00 93.25 84 ALA A O 1
ATOM 612 N N . CYS A 1 85 ? -13.161 0.238 10.533 1.00 95.00 85 CYS A N 1
ATOM 613 C CA . CYS A 1 85 ? -12.486 -0.883 11.166 1.00 95.00 85 CYS A CA 1
ATOM 614 C C . CYS A 1 85 ? -13.032 -2.228 10.670 1.00 95.00 85 CYS A C 1
ATOM 616 O O . CYS A 1 85 ? -14.239 -2.435 10.552 1.00 95.00 85 CYS A O 1
ATOM 618 N N . ASP A 1 86 ? -12.125 -3.170 10.432 1.00 92.50 86 ASP A N 1
ATOM 619 C CA . ASP A 1 86 ? -12.418 -4.595 10.294 1.00 92.50 86 ASP A CA 1
ATOM 620 C C . ASP A 1 86 ? -11.608 -5.353 11.352 1.00 92.50 86 ASP A C 1
ATOM 622 O O . ASP A 1 86 ? -10.428 -5.665 11.176 1.00 92.50 86 ASP A O 1
ATOM 626 N N . GLY A 1 87 ? -12.212 -5.539 12.527 1.00 89.94 87 GLY A N 1
ATOM 627 C CA . GLY A 1 87 ? -11.505 -6.042 13.704 1.00 89.94 87 GLY A CA 1
ATOM 628 C C . GLY A 1 87 ? -10.387 -5.090 14.144 1.00 89.94 87 GLY A C 1
ATOM 629 O O . GLY A 1 87 ? -10.650 -3.951 14.523 1.00 89.94 87 GLY A O 1
ATOM 630 N N . THR A 1 88 ? -9.136 -5.559 14.115 1.00 91.69 88 THR A N 1
ATOM 631 C CA . THR A 1 88 ? -7.941 -4.753 14.438 1.00 91.69 88 THR A CA 1
ATOM 632 C C . THR A 1 88 ? -7.384 -3.986 13.239 1.00 91.69 88 THR A C 1
ATOM 634 O O . THR A 1 88 ? -6.450 -3.203 13.399 1.00 91.69 88 THR A O 1
ATOM 637 N N . VAL A 1 89 ? -7.950 -4.182 12.048 1.00 94.44 89 VAL A N 1
ATOM 638 C CA . VAL A 1 89 ? -7.450 -3.603 10.803 1.00 94.44 89 VAL A CA 1
ATOM 639 C C . VAL A 1 89 ? -8.194 -2.312 10.485 1.00 94.44 89 VAL A C 1
ATOM 641 O O . VAL A 1 89 ? -9.421 -2.280 10.429 1.00 94.44 89 VAL A O 1
ATOM 644 N N . ARG A 1 90 ? -7.445 -1.245 10.216 1.00 95.19 90 ARG A N 1
ATOM 645 C CA . ARG A 1 90 ? -7.966 0.016 9.690 1.00 95.19 90 ARG A CA 1
ATOM 646 C C . ARG A 1 90 ? -8.025 -0.040 8.170 1.00 95.19 90 ARG A C 1
ATOM 648 O O . ARG A 1 90 ? -6.996 -0.166 7.511 1.00 95.19 90 ARG A O 1
ATOM 655 N N . LEU A 1 91 ? -9.216 0.133 7.615 1.00 95.19 91 LEU A N 1
ATOM 656 C CA . LEU A 1 91 ? -9.459 0.281 6.186 1.00 95.19 91 LEU A CA 1
ATOM 657 C C . LEU A 1 91 ? -9.463 1.759 5.814 1.00 95.19 91 LEU A C 1
ATOM 659 O O . LEU A 1 91 ? -10.117 2.573 6.469 1.00 95.19 91 LEU A O 1
ATOM 663 N N . MET A 1 92 ? -8.773 2.112 4.737 1.00 93.25 92 MET A N 1
ATOM 664 C CA . MET A 1 92 ? -8.807 3.463 4.184 1.00 93.25 92 MET A CA 1
ATOM 665 C C . MET A 1 92 ? -8.724 3.444 2.664 1.00 93.25 92 MET A C 1
ATOM 667 O O . MET A 1 92 ? -8.197 2.508 2.069 1.00 93.25 92 MET A O 1
ATOM 671 N N . CYS A 1 93 ? -9.224 4.498 2.028 1.00 93.88 93 CYS A N 1
ATOM 672 C CA . CYS A 1 93 ? -8.991 4.690 0.607 1.00 93.88 93 CYS A CA 1
ATOM 673 C C . CYS A 1 93 ? -7.546 5.140 0.386 1.00 93.88 93 CYS A C 1
ATOM 675 O O . CYS A 1 93 ? -7.058 6.014 1.111 1.00 93.88 93 CYS A O 1
ATOM 677 N N . SER A 1 94 ? -6.855 4.558 -0.598 1.00 92.12 94 SER A N 1
ATOM 678 C CA . SER A 1 94 ? -5.483 4.948 -0.930 1.00 92.12 94 SER A CA 1
ATOM 679 C C . SER A 1 94 ? -5.392 6.477 -1.107 1.00 92.12 94 SER A C 1
ATOM 681 O O . SER A 1 94 ? -6.223 7.051 -1.821 1.00 92.12 94 SER A O 1
ATOM 683 N N . PRO A 1 95 ? -4.429 7.172 -0.478 1.00 84.75 95 PRO A N 1
ATOM 684 C CA . PRO A 1 95 ? -4.328 8.627 -0.555 1.00 84.75 95 PRO A CA 1
ATOM 685 C C . PRO A 1 95 ? -4.073 9.114 -1.988 1.00 84.75 95 PRO A C 1
ATOM 687 O O . PRO A 1 95 ? -3.439 8.426 -2.786 1.00 84.75 95 PRO A O 1
ATOM 690 N N . LYS A 1 96 ? -4.472 10.359 -2.288 1.00 81.12 96 LYS A N 1
ATOM 691 C CA . LYS A 1 96 ? -4.233 10.994 -3.603 1.00 81.12 96 LYS A CA 1
ATOM 692 C C . LYS A 1 96 ? -2.751 11.092 -3.995 1.00 81.12 96 LYS A C 1
ATOM 694 O O . LYS A 1 96 ? -2.419 11.206 -5.166 1.00 81.12 96 LYS A O 1
ATOM 699 N N . LEU A 1 97 ? -1.854 11.064 -3.006 1.00 74.75 97 LEU A N 1
ATOM 700 C CA . LEU A 1 97 ? -0.407 11.026 -3.240 1.00 74.75 97 LEU A CA 1
ATOM 701 C C . LEU A 1 97 ? 0.042 9.702 -3.862 1.00 74.75 97 LEU A C 1
ATOM 703 O O . LEU A 1 97 ? 1.006 9.691 -4.618 1.00 74.75 97 LEU A O 1
ATOM 707 N N . ILE A 1 98 ? -0.655 8.612 -3.531 1.00 80.12 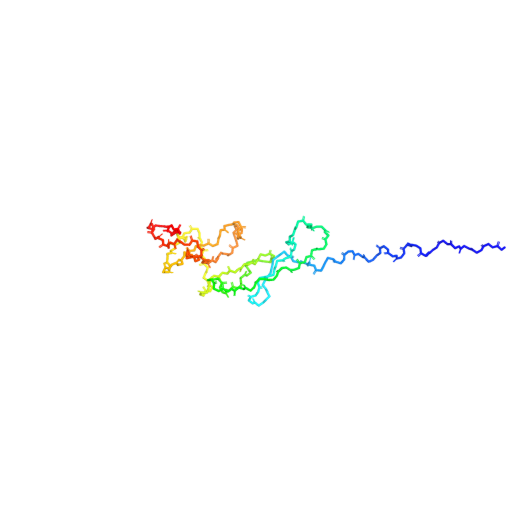98 ILE A N 1
ATOM 708 C CA . ILE A 1 98 ? -0.444 7.311 -4.157 1.00 80.12 98 ILE A CA 1
ATOM 709 C C . ILE A 1 98 ? -1.173 7.290 -5.501 1.00 80.12 98 ILE A C 1
ATOM 711 O O . ILE A 1 98 ? -0.569 6.900 -6.480 1.00 80.12 98 ILE A O 1
ATOM 715 N N . SER A 1 99 ? -2.413 7.784 -5.595 1.00 82.44 99 SER A N 1
ATOM 716 C CA . SER A 1 99 ? -3.191 7.801 -6.846 1.00 82.44 99 SER A CA 1
ATOM 717 C C . SER A 1 99 ? -3.682 9.217 -7.208 1.00 82.44 99 SER A C 1
ATOM 719 O O . SER A 1 99 ? -4.585 9.726 -6.536 1.00 82.44 99 SER A O 1
ATOM 721 N N . PRO A 1 100 ? -3.093 9.878 -8.229 1.00 81.00 100 PRO A N 1
ATOM 722 C CA . PRO A 1 100 ? -3.447 11.241 -8.638 1.00 81.00 100 PRO A CA 1
ATOM 723 C C . PRO A 1 100 ? -4.924 11.421 -9.026 1.00 81.00 100 PRO A C 1
ATOM 725 O O . PRO A 1 100 ? -5.662 10.465 -9.250 1.00 81.00 100 PRO A O 1
ATOM 728 N N . GLU A 1 101 ? -5.377 12.670 -9.155 1.00 81.56 101 GLU A N 1
ATOM 729 C CA . GLU A 1 101 ? -6.758 12.952 -9.569 1.00 81.56 101 GLU A CA 1
ATOM 730 C C . GLU A 1 101 ? -7.093 12.342 -10.939 1.00 81.56 101 GLU A C 1
ATOM 732 O O . GLU A 1 101 ? -6.312 12.430 -11.885 1.00 81.56 101 GLU A O 1
ATOM 737 N N . GLY A 1 102 ? -8.276 11.731 -11.042 1.00 80.62 102 GLY A N 1
ATOM 738 C CA . GLY A 1 102 ? -8.718 11.031 -12.252 1.00 80.62 102 GLY A CA 1
ATOM 739 C C . GLY A 1 102 ? -8.197 9.597 -12.382 1.00 80.62 102 GLY A C 1
ATOM 740 O O . GLY A 1 102 ? -8.576 8.916 -13.332 1.00 80.62 102 GLY A O 1
ATOM 741 N N . VAL A 1 103 ? -7.384 9.127 -11.432 1.00 85.69 103 VAL A N 1
ATOM 742 C CA . VAL A 1 103 ? -6.909 7.743 -11.355 1.00 85.69 103 VAL A CA 1
ATOM 743 C C . VAL A 1 103 ? -7.744 6.967 -10.331 1.00 85.69 103 VAL A C 1
ATOM 745 O O . VAL A 1 103 ? -8.125 7.494 -9.281 1.00 85.69 103 VAL A O 1
ATOM 748 N N . SER A 1 104 ? -8.062 5.709 -10.644 1.00 89.25 104 SER A N 1
ATOM 749 C CA . SER A 1 104 ? -8.787 4.828 -9.726 1.00 89.25 104 SER A CA 1
ATOM 750 C C . SER A 1 104 ? -8.024 4.658 -8.411 1.00 89.25 104 SER A C 1
ATOM 752 O O . SER A 1 104 ? -6.795 4.544 -8.377 1.00 89.25 104 SER A O 1
ATOM 754 N N . ARG A 1 105 ? -8.765 4.641 -7.306 1.00 92.69 105 ARG A N 1
ATOM 755 C CA . ARG A 1 105 ? -8.239 4.399 -5.962 1.00 92.69 105 ARG A CA 1
ATOM 756 C C . ARG A 1 105 ? -8.810 3.118 -5.412 1.00 92.69 105 ARG A C 1
ATOM 758 O O . ARG A 1 105 ? -9.959 2.796 -5.705 1.00 92.69 105 ARG A O 1
ATOM 765 N N . PHE A 1 106 ? -8.024 2.439 -4.590 1.00 95.06 106 PHE A N 1
ATOM 766 C CA . PHE A 1 106 ? -8.408 1.174 -3.986 1.00 95.06 106 PHE A CA 1
ATOM 767 C C . PHE A 1 106 ? -8.351 1.242 -2.464 1.00 95.06 106 PHE A C 1
ATOM 769 O O . PHE A 1 106 ? -7.616 2.043 -1.878 1.00 95.06 106 PHE A O 1
ATOM 776 N N . VAL A 1 107 ? -9.156 0.401 -1.818 1.00 95.56 107 VAL A N 1
ATOM 777 C CA . VAL A 1 107 ? -9.103 0.216 -0.370 1.00 95.56 107 VAL A CA 1
ATOM 778 C C . VAL A 1 107 ? -7.773 -0.441 -0.008 1.00 95.56 107 VAL A C 1
ATOM 780 O O . VAL A 1 107 ? -7.404 -1.481 -0.551 1.00 95.56 107 VAL A O 1
ATOM 783 N N . VAL A 1 108 ? -7.073 0.164 0.942 1.00 95.38 108 VAL A N 1
ATOM 784 C CA . VAL A 1 108 ? -5.865 -0.364 1.575 1.00 95.38 108 VAL A CA 1
ATOM 785 C C . VAL A 1 108 ? -6.146 -0.605 3.057 1.00 95.38 108 VAL A C 1
ATOM 787 O O . VAL A 1 108 ? -6.984 0.065 3.669 1.00 95.38 108 VAL A O 1
ATOM 790 N N . ALA A 1 109 ? -5.453 -1.574 3.635 1.00 95.44 109 ALA A N 1
ATOM 791 C CA . ALA A 1 109 ? -5.553 -1.942 5.035 1.00 95.44 109 ALA A CA 1
ATOM 792 C C . ALA A 1 109 ? -4.259 -1.651 5.796 1.00 95.44 109 ALA A C 1
ATOM 794 O O . ALA A 1 109 ? -3.158 -1.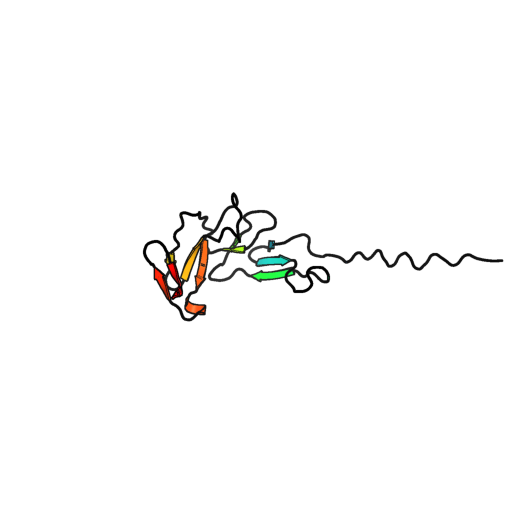798 5.269 1.00 95.44 109 ALA A O 1
ATOM 795 N N . PHE A 1 110 ? -4.411 -1.294 7.065 1.00 93.88 110 PHE A N 1
ATOM 796 C CA . PHE A 1 110 ? -3.325 -1.131 8.023 1.00 93.88 110 PHE A CA 1
ATOM 797 C C . PHE A 1 110 ? -3.664 -1.943 9.266 1.00 93.88 110 PHE A C 1
ATOM 799 O O . PHE A 1 110 ? -4.691 -1.686 9.895 1.00 93.88 110 PHE A O 1
ATOM 806 N N . ASP A 1 111 ? -2.832 -2.922 9.619 1.00 94.31 111 ASP A N 1
ATOM 807 C CA . ASP A 1 111 ? -3.023 -3.655 10.866 1.00 94.31 111 ASP A CA 1
ATOM 808 C C . ASP A 1 111 ? -2.562 -2.783 12.038 1.00 94.31 111 ASP A C 1
ATOM 810 O O . ASP A 1 111 ? -1.379 -2.471 12.184 1.00 94.31 111 ASP A O 1
ATOM 814 N N . CYS A 1 112 ? -3.502 -2.346 12.877 1.00 94.56 112 CYS A N 1
ATOM 815 C CA . CYS A 1 112 ? -3.163 -1.529 14.037 1.00 94.56 112 CYS A CA 1
ATOM 816 C C . CYS A 1 112 ? -2.345 -2.317 15.074 1.00 94.56 112 CYS A C 1
ATOM 818 O O . CYS A 1 112 ? -1.620 -1.713 15.872 1.00 94.56 112 CYS A O 1
ATOM 820 N N . ALA A 1 113 ? -2.416 -3.653 15.047 1.00 92.75 113 ALA A N 1
ATOM 821 C CA . ALA A 1 113 ? -1.685 -4.510 15.970 1.00 92.75 113 ALA A CA 1
ATOM 822 C C . ALA A 1 113 ? -0.162 -4.403 15.792 1.00 92.75 113 ALA A C 1
ATOM 824 O O . ALA A 1 113 ? 0.558 -4.466 16.790 1.00 92.75 113 ALA A O 1
ATOM 825 N N . ASP A 1 114 ? 0.329 -4.132 14.576 1.00 90.75 114 ASP A N 1
ATOM 826 C CA . ASP A 1 114 ? 1.763 -3.936 14.297 1.00 90.75 114 ASP A CA 1
ATOM 827 C C . ASP A 1 114 ? 2.362 -2.766 15.090 1.00 90.75 114 ASP A C 1
ATOM 829 O O . ASP A 1 114 ? 3.559 -2.731 15.379 1.00 90.75 114 ASP A O 1
ATOM 833 N N . SER A 1 115 ? 1.517 -1.809 15.482 1.00 89.19 115 SER A N 1
ATOM 834 C CA . SER A 1 115 ? 1.884 -0.656 16.311 1.00 89.19 115 SER A CA 1
ATOM 835 C C . SER A 1 115 ? 1.395 -0.770 17.760 1.00 89.19 115 SER A C 1
ATOM 837 O O . SER A 1 115 ? 1.428 0.218 18.492 1.00 89.19 115 SER A O 1
ATOM 839 N N . ASN A 1 116 ? 0.947 -1.954 18.194 1.00 93.06 116 ASN A N 1
ATOM 840 C CA . ASN A 1 116 ? 0.334 -2.191 19.506 1.00 93.06 116 ASN A CA 1
ATOM 841 C C . ASN A 1 116 ? -0.848 -1.237 19.794 1.00 93.06 116 ASN A C 1
ATOM 843 O O . ASN A 1 116 ? -1.015 -0.741 20.910 1.00 93.06 116 ASN A O 1
ATOM 847 N N . GLN A 1 117 ? -1.645 -0.964 18.761 1.00 94.44 117 GLN A N 1
ATOM 848 C CA . GLN A 1 117 ? -2.839 -0.123 18.794 1.00 94.44 117 GLN A CA 1
ATOM 849 C C . GLN A 1 117 ? -4.075 -0.939 18.416 1.00 94.44 117 GLN A C 1
ATOM 851 O O . GLN A 1 117 ? -3.979 -2.033 17.861 1.00 94.44 117 GLN A O 1
ATOM 856 N N . THR A 1 118 ? -5.256 -0.395 18.696 1.00 95.00 118 THR A N 1
ATOM 857 C CA . THR A 1 118 ? -6.528 -0.975 18.252 1.00 95.00 118 THR A CA 1
ATOM 858 C C . THR A 1 118 ? -7.167 -0.066 17.213 1.00 95.00 118 THR A C 1
ATOM 860 O O . THR A 1 118 ? -7.057 1.158 17.290 1.00 95.00 118 THR A O 1
ATOM 863 N N . CYS A 1 119 ? -7.846 -0.654 16.230 1.00 95.88 119 CYS A N 1
ATOM 864 C CA . CYS A 1 119 ? -8.680 0.135 15.337 1.00 95.88 119 CYS A CA 1
ATOM 865 C C . CYS A 1 119 ? -9.910 0.639 16.101 1.00 95.88 119 CYS A C 1
ATOM 867 O O . CYS A 1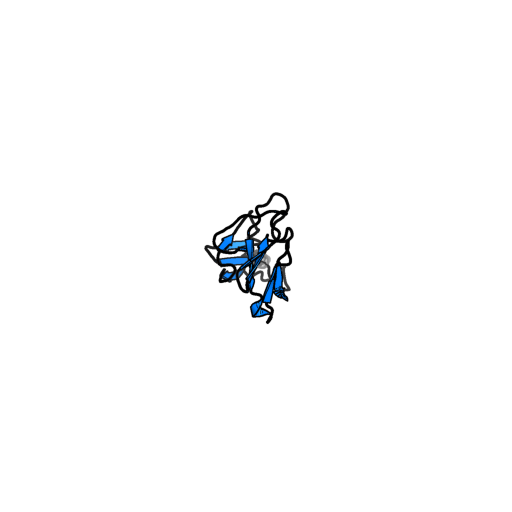 119 ? -10.608 -0.142 16.749 1.00 95.88 119 CYS A O 1
ATOM 869 N N . VAL A 1 120 ? -10.173 1.942 16.033 1.00 95.25 120 VAL A N 1
ATOM 870 C CA . VAL A 1 120 ? -11.369 2.555 16.612 1.00 95.25 120 VAL A CA 1
ATOM 871 C C . VAL A 1 120 ? -12.121 3.342 15.548 1.00 95.25 120 VAL A C 1
ATOM 873 O O . VAL A 1 120 ? -11.544 4.218 14.897 1.00 95.25 120 VAL A O 1
ATOM 876 N N . ASP A 1 121 ? -13.412 3.035 15.419 1.00 92.31 121 ASP A N 1
ATOM 877 C CA . ASP A 1 121 ? -14.363 3.805 14.623 1.00 92.31 121 ASP A CA 1
ATOM 878 C C . ASP A 1 121 ? -14.808 5.057 15.395 1.00 92.31 121 ASP A C 1
ATOM 880 O O . ASP A 1 121 ? -15.324 4.985 16.512 1.00 92.31 121 ASP A O 1
ATOM 884 N N . GLU A 1 122 ? -14.647 6.224 14.780 1.00 88.75 122 GLU A N 1
ATOM 885 C CA . GLU A 1 122 ? -15.042 7.539 15.294 1.00 88.75 122 GLU A CA 1
ATOM 886 C C . GLU A 1 122 ? -16.190 8.142 14.470 1.00 88.75 122 GLU A C 1
ATOM 888 O O . GLU A 1 122 ? -16.217 9.327 14.132 1.00 88.75 122 GLU A O 1
ATOM 893 N N . GLY A 1 123 ? -17.161 7.302 14.117 1.00 79.88 123 GLY A N 1
ATOM 894 C CA . GLY A 1 123 ? -18.329 7.686 13.328 1.00 79.88 123 GLY A CA 1
ATOM 895 C C . GLY A 1 123 ? -18.035 7.735 11.831 1.00 79.88 123 GLY A C 1
ATOM 896 O O . GLY A 1 123 ? -18.485 6.852 11.113 1.00 79.88 123 GLY A O 1
ATOM 897 N N . MET A 1 124 ? -17.301 8.754 11.373 1.00 78.12 124 MET A N 1
ATOM 898 C CA . MET A 1 124 ? -16.953 8.947 9.949 1.00 78.12 124 MET A CA 1
ATOM 899 C C . MET A 1 124 ? -15.473 8.691 9.653 1.00 78.12 124 MET A C 1
ATOM 901 O O . MET A 1 124 ? -14.983 9.058 8.596 1.00 78.12 124 MET A O 1
ATOM 905 N N . THR A 1 125 ? -14.714 8.172 10.611 1.00 86.56 125 THR A N 1
ATOM 906 C CA . THR A 1 125 ? -13.319 7.800 10.386 1.00 86.56 125 THR A CA 1
ATOM 907 C C . THR A 1 125 ? -12.971 6.565 11.190 1.00 86.56 125 THR A C 1
ATOM 909 O O . THR A 1 125 ? -13.555 6.312 12.240 1.00 86.56 125 THR A O 1
ATOM 912 N N . ALA A 1 126 ? -11.982 5.816 10.715 1.00 92.88 126 ALA A N 1
ATOM 913 C CA . ALA A 1 126 ? -11.309 4.786 11.493 1.00 92.88 126 ALA A CA 1
ATOM 914 C C . ALA A 1 126 ? -9.851 5.186 11.720 1.00 92.88 126 ALA A C 1
ATOM 916 O O . ALA A 1 126 ? -9.195 5.710 10.807 1.00 92.88 126 ALA A O 1
ATOM 917 N N . ARG A 1 127 ? -9.319 4.928 12.920 1.00 92.25 127 ARG A N 1
ATOM 918 C CA . ARG A 1 127 ? -7.910 5.188 13.261 1.00 92.25 127 ARG A CA 1
ATOM 919 C C . ARG A 1 127 ? -7.328 4.127 14.189 1.00 92.25 127 ARG A C 1
ATOM 921 O O . ARG A 1 127 ? -8.048 3.556 14.998 1.00 92.25 127 ARG A O 1
ATOM 928 N N . CYS A 1 128 ? -6.020 3.910 14.086 1.00 93.62 128 CYS A N 1
ATOM 929 C CA . CYS A 1 128 ? -5.272 3.123 15.062 1.00 93.62 128 CYS A CA 1
ATOM 930 C C . CYS A 1 128 ? -4.944 4.010 16.271 1.00 93.62 128 CYS A C 1
ATOM 932 O O . CYS A 1 128 ? -4.367 5.088 16.092 1.00 93.62 128 CYS A O 1
ATOM 934 N N . GLN A 1 129 ? -5.352 3.595 17.473 1.00 93.00 129 GLN A N 1
ATOM 935 C CA . GLN A 1 129 ? -5.069 4.297 18.731 1.00 93.00 129 GLN A CA 1
ATOM 936 C C . GLN A 1 129 ? -4.921 3.359 19.928 1.00 93.00 129 GLN A C 1
ATOM 938 O O . GLN A 1 129 ? -5.408 2.206 19.858 1.00 93.00 129 GLN A O 1
#

pLDDT: mean 82.01, std 17.14, range [42.69, 97.5]

Sequence (129 aa):
MGKIFLAAAMFLALNGCGNECSFKEQCNGNVLEICGEGPDQVVNRKVSSTPCEAPNEVCVEPTEGLAYCARAPETTCDDTFDGACDGTVRLMCSPKLISPEGVSRFVVAFDCADSNQTCVDEGMTARCQ

Organism: NCBI:txid889272